Protein AF-A0A317U4S5-F1 (afdb_monomer)

Mean predicted aligned error: 4.08 Å

pLDDT: mean 91.39, std 8.04, range [50.09, 97.69]

InterPro domains:
  IPR006330 Adenosine/adenine deaminase [PTHR11409] (24-115)
  IPR032466 Metal-dependent hydrolase [SSF51556] (25-117)

Radius of gyration: 14.94 Å; Cα contacts (8 Å, |Δi|>4): 147; chains: 1; bounding box: 38×33×41 Å

Nearest PDB structures (foldseek):
  3feq-assembly2_N  TM=5.638E-01  e=1.193E+00  unidentified
  3feq-assembly2_L  TM=5.645E-01  e=1.628E+00  unidentified
  3feq-assembly2_M  TM=5.007E-01  e=2.089E+00  unidentified
  3feq-assembly2_O  TM=5.651E-01  e=2.223E+00  unidentified
  6iaq-assembly1_A  TM=3.542E-01  e=8.743E+00  Mycolicibacterium smegmatis

Secondary structure (DSSP, 8-state):
-HHHHHHHHHTS---SS-TTTTT--EE---S--HHHHHHHHHHT--EEE-HHHHHHHTGGGTTSPPGGGGT--BTTSSEEE--S-HHHHT--HHHHHHHHHHHSB-TT---HHHHHHHGGGGS----

Foldseek 3Di:
DLVVLVVVQVPDDDDPDLPQFQPDEAEAQQPDDLVVLQSCLVSLHAYEHQQLVQCVVVVVCVVPQRRNCSNPAELLGRYAYDNVDCVVSVDDSVVSVVSVPVRHHHPVVDDPVNSVVSRCRRHRDPD

Organism: NCBI:txid2184757

Structure (mmCIF, N/CA/C/O backbone):
data_AF-A0A317U4S5-F1
#
_entry.id   AF-A0A317U4S5-F1
#
loop_
_atom_site.group_PDB
_atom_site.id
_atom_site.type_symbol
_atom_site.label_atom_id
_atom_site.label_alt_id
_atom_site.label_comp_id
_atom_site.label_asym_id
_atom_site.label_entity_id
_atom_site.label_seq_id
_atom_site.pdbx_PDB_ins_code
_atom_site.Cartn_x
_atom_site.Cartn_y
_atom_site.Cartn_z
_atom_site.occupancy
_atom_site.B_iso_or_equiv
_atom_site.auth_seq_id
_atom_site.auth_comp_id
_atom_site.auth_asym_id
_atom_site.auth_atom_id
_atom_site.pdbx_PDB_model_num
ATOM 1 N N . MET A 1 1 ? -9.925 15.762 1.895 1.00 83.38 1 MET A N 1
ATOM 2 C CA . MET A 1 1 ? -10.163 14.304 1.982 1.00 83.38 1 MET A CA 1
ATOM 3 C C . MET A 1 1 ? -9.718 13.728 3.325 1.00 83.38 1 MET A C 1
ATOM 5 O O . MET A 1 1 ? -10.601 13.366 4.084 1.00 83.38 1 MET A O 1
ATOM 9 N N . LEU A 1 2 ? -8.417 13.696 3.666 1.00 93.56 2 LEU A N 1
ATOM 10 C CA . LEU A 1 2 ? -7.934 13.103 4.935 1.00 93.56 2 LEU A CA 1
ATOM 11 C C . LEU A 1 2 ? -8.624 13.678 6.181 1.00 93.56 2 LEU A C 1
ATOM 13 O O . LEU A 1 2 ? -9.088 12.915 7.015 1.00 93.56 2 LEU A O 1
ATOM 17 N N . THR A 1 3 ? -8.817 14.999 6.240 1.00 95.75 3 THR A N 1
ATOM 18 C CA . THR A 1 3 ? -9.554 15.656 7.335 1.00 95.75 3 THR A CA 1
ATOM 19 C C . THR A 1 3 ? -10.971 15.109 7.516 1.00 95.75 3 THR A C 1
ATOM 21 O O . THR A 1 3 ? -11.415 14.923 8.640 1.00 95.75 3 THR A O 1
ATOM 24 N N . ALA A 1 4 ? -11.677 14.810 6.421 1.00 94.50 4 ALA A N 1
ATOM 25 C CA . ALA A 1 4 ? -13.024 14.253 6.499 1.00 94.50 4 ALA A CA 1
ATOM 26 C C . ALA A 1 4 ? -13.008 12.808 7.025 1.00 94.50 4 ALA A C 1
ATOM 28 O O . ALA A 1 4 ? -13.872 12.443 7.814 1.00 94.50 4 ALA A O 1
ATOM 29 N N . LEU A 1 5 ? -12.008 12.005 6.636 1.00 93.69 5 LEU A N 1
ATOM 30 C CA . LEU A 1 5 ? -11.827 10.644 7.154 1.00 93.69 5 LEU A CA 1
ATOM 31 C C . LEU A 1 5 ? -11.478 10.650 8.647 1.00 93.69 5 LEU A C 1
ATOM 33 O O . LEU A 1 5 ? -12.049 9.879 9.409 1.00 93.69 5 LEU A O 1
ATOM 37 N N . GLU A 1 6 ? -10.586 11.547 9.071 1.00 94.25 6 GLU A N 1
ATOM 38 C CA . GLU A 1 6 ? -10.207 11.739 10.477 1.00 94.25 6 GLU A CA 1
ATOM 39 C C . GLU A 1 6 ? -11.411 12.139 11.330 1.00 94.25 6 GLU A C 1
ATOM 41 O O . GLU A 1 6 ? -11.663 11.528 12.369 1.00 94.25 6 GLU A O 1
ATOM 46 N N . GLN A 1 7 ? -12.184 13.126 10.867 1.00 93.56 7 GLN A N 1
ATOM 47 C CA . GLN A 1 7 ? -13.405 13.567 11.537 1.00 93.56 7 GLN A CA 1
ATOM 48 C C . GLN A 1 7 ? -14.427 12.438 11.618 1.00 93.56 7 GLN A C 1
ATOM 50 O O . GLN A 1 7 ? -14.919 12.144 12.705 1.00 93.56 7 GLN A O 1
ATOM 55 N N . TRP A 1 8 ? -14.705 11.765 10.499 1.00 92.00 8 TRP A N 1
ATOM 56 C CA . TRP A 1 8 ? -15.642 10.648 10.479 1.00 92.00 8 TRP A CA 1
ATOM 57 C C . TRP A 1 8 ? -15.227 9.547 11.459 1.00 92.00 8 TRP A C 1
ATOM 59 O O . TRP A 1 8 ? -16.065 9.111 12.244 1.00 92.00 8 TRP A O 1
ATOM 69 N N . ASN A 1 9 ? -13.944 9.164 11.470 1.00 89.81 9 ASN A N 1
ATOM 70 C CA . ASN A 1 9 ? -13.406 8.138 12.364 1.00 89.81 9 ASN A CA 1
ATOM 71 C C . ASN A 1 9 ? -13.512 8.548 13.843 1.00 89.81 9 ASN A C 1
ATOM 73 O O . ASN A 1 9 ? -13.860 7.722 14.676 1.00 89.81 9 ASN A O 1
ATOM 77 N N . SER A 1 10 ? -13.279 9.826 14.170 1.00 90.00 10 SER A N 1
ATOM 78 C CA . SER A 1 10 ? -13.405 10.348 15.545 1.00 90.00 10 SER A CA 1
ATOM 79 C C . SER A 1 10 ? -14.841 10.392 16.082 1.00 90.00 10 SER A C 1
ATOM 81 O O . SER A 1 10 ? -15.036 10.434 17.293 1.00 90.00 10 SER A O 1
ATOM 83 N N . LEU A 1 11 ? -15.838 10.398 15.193 1.00 90.94 11 LEU A N 1
ATOM 84 C CA . LEU A 1 11 ? -17.258 10.442 15.550 1.00 90.94 11 LEU A CA 1
ATOM 85 C C . LEU A 1 11 ? -17.876 9.052 15.735 1.00 90.94 11 LEU A C 1
ATOM 87 O O . LEU A 1 11 ? -19.014 8.956 16.190 1.00 90.94 11 LEU A O 1
ATOM 91 N N . GLN A 1 12 ? -17.168 7.986 15.359 1.00 87.19 12 GLN A N 1
ATOM 92 C CA . GLN A 1 12 ? -17.681 6.634 15.523 1.00 87.19 12 GLN A CA 1
ATOM 93 C C . GLN A 1 12 ? -17.484 6.146 16.966 1.00 87.19 12 GLN A C 1
ATOM 95 O O . GLN A 1 12 ? -16.468 6.464 17.591 1.00 87.19 12 GLN A O 1
ATOM 100 N N . PRO A 1 13 ? -18.428 5.359 17.511 1.00 82.44 13 PRO A N 1
ATOM 101 C CA . PRO A 1 13 ? -18.245 4.716 18.805 1.00 82.44 13 PRO A CA 1
ATOM 102 C C . PRO A 1 13 ? -17.009 3.806 18.775 1.00 82.44 13 PRO A C 1
ATOM 104 O O . PRO A 1 13 ? -16.717 3.166 17.767 1.00 82.44 13 PRO A O 1
ATOM 107 N N . CYS A 1 14 ? -16.263 3.792 19.880 1.00 64.38 14 CYS A N 1
ATOM 108 C CA . CYS A 1 14 ? -14.988 3.091 19.986 1.00 64.38 14 CYS A CA 1
ATOM 109 C C . CYS A 1 14 ? -15.200 1.571 19.865 1.00 64.38 14 CYS A C 1
ATOM 111 O O .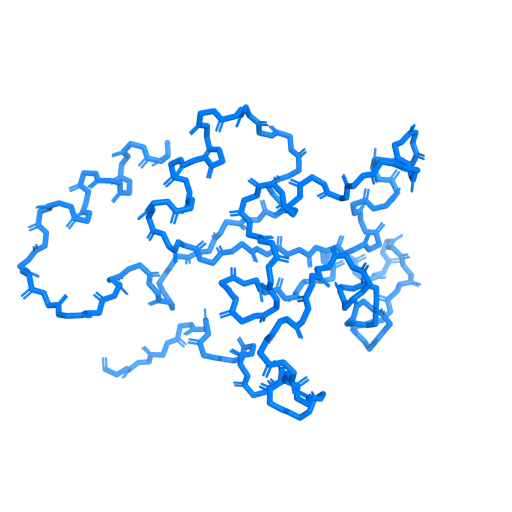 CYS A 1 14 ? -15.688 0.938 20.800 1.00 64.38 14 CYS A O 1
ATOM 113 N N . GLU A 1 15 ? -14.827 0.996 18.724 1.00 64.19 15 GLU A N 1
ATOM 114 C CA . GLU A 1 15 ? -14.632 -0.442 18.552 1.00 64.19 15 GLU A CA 1
ATOM 115 C C . GLU A 1 15 ? -13.142 -0.708 18.309 1.00 64.19 15 GLU A C 1
ATOM 117 O O . GLU A 1 15 ? -12.474 0.054 17.613 1.00 64.19 15 GLU A O 1
ATOM 122 N N . ASP A 1 16 ? -12.623 -1.812 18.853 1.00 62.50 16 ASP A N 1
ATOM 123 C CA . ASP A 1 16 ? -11.209 -2.245 18.811 1.00 62.50 16 ASP A CA 1
ATOM 124 C C . ASP A 1 16 ? -10.621 -2.451 17.392 1.00 62.50 16 ASP A C 1
ATOM 126 O O . ASP A 1 16 ? -9.476 -2.877 17.232 1.00 62.50 16 ASP A O 1
ATOM 130 N N . LYS A 1 17 ? -11.384 -2.179 16.327 1.00 72.31 17 LYS A N 1
ATOM 131 C CA . LYS A 1 17 ? -10.978 -2.372 14.931 1.00 72.31 17 LYS A CA 1
ATOM 132 C C . LYS A 1 17 ? -10.915 -1.044 14.190 1.00 72.31 17 LYS A C 1
ATOM 134 O O . LYS A 1 17 ? -11.776 -0.187 14.343 1.00 72.31 17 LYS A O 1
ATOM 139 N N . ASN A 1 18 ? -9.922 -0.908 13.309 1.00 80.25 18 ASN A N 1
ATOM 140 C CA . ASN A 1 18 ? -9.854 0.219 12.383 1.00 80.25 18 ASN A CA 1
ATOM 141 C C . ASN A 1 18 ? -11.120 0.256 11.509 1.00 80.25 18 ASN A C 1
ATOM 143 O O . ASN A 1 18 ? -11.310 -0.595 10.642 1.00 80.25 18 ASN A O 1
ATOM 147 N N . LEU A 1 19 ? -11.967 1.262 11.721 1.00 86.50 19 LEU A N 1
ATOM 148 C CA . LEU A 1 19 ? -13.284 1.379 11.092 1.00 86.50 19 LEU A CA 1
ATOM 149 C C . LEU A 1 19 ? -13.229 1.697 9.598 1.00 86.50 19 LEU A C 1
ATOM 151 O O . LEU A 1 19 ? -14.227 1.518 8.897 1.00 86.50 19 LEU A O 1
ATOM 155 N N . LEU A 1 20 ? -12.080 2.169 9.117 1.00 88.25 20 LEU A N 1
ATOM 156 C CA . LEU A 1 20 ? -11.828 2.449 7.707 1.00 88.25 20 LEU A CA 1
ATOM 157 C C . LEU A 1 20 ? -11.366 1.197 6.951 1.00 88.25 20 LEU A C 1
ATOM 159 O O . LEU A 1 20 ? -11.440 1.161 5.721 1.00 88.25 20 LEU A O 1
ATOM 163 N N . HIS A 1 21 ? -10.930 0.158 7.669 1.00 86.38 21 HIS A N 1
ATOM 164 C CA . HIS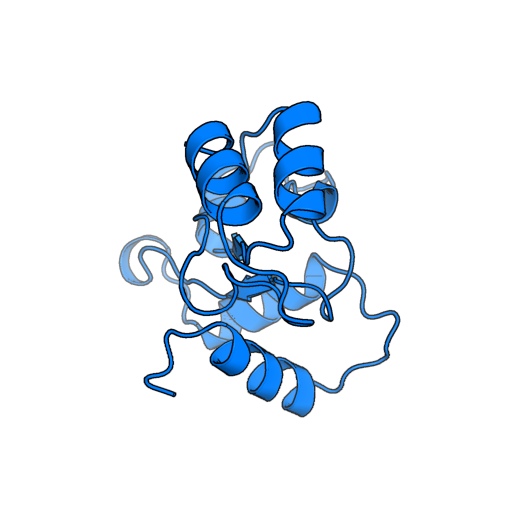 A 1 21 ? -10.500 -1.104 7.082 1.00 86.38 21 HIS A CA 1
ATOM 165 C C . HIS A 1 21 ? -11.635 -1.747 6.274 1.00 86.38 21 HIS A C 1
ATOM 167 O O . HIS A 1 21 ? -12.767 -1.863 6.742 1.00 86.38 21 HIS A O 1
ATOM 173 N N . GLY A 1 22 ? -11.345 -2.126 5.027 1.00 84.12 22 GLY A N 1
ATOM 174 C CA . GLY A 1 22 ? -12.330 -2.677 4.092 1.00 84.12 22 GLY A CA 1
ATOM 175 C C . GLY A 1 22 ? -13.332 -1.659 3.530 1.00 84.12 22 GLY A C 1
ATOM 176 O O . GLY A 1 22 ? -13.981 -1.959 2.537 1.00 84.12 22 GLY A O 1
ATOM 177 N N . LYS A 1 23 ? -13.450 -0.448 4.091 1.00 88.44 23 LYS A N 1
ATOM 178 C CA . LYS A 1 23 ? -14.399 0.587 3.627 1.00 88.44 23 LYS A CA 1
ATOM 179 C C . LYS A 1 23 ? -13.745 1.660 2.769 1.00 88.44 23 LYS A C 1
ATOM 181 O O . LYS A 1 23 ? -14.379 2.193 1.863 1.00 88.44 23 LYS A O 1
ATOM 186 N N . VAL A 1 24 ? -12.491 1.988 3.066 1.00 92.06 24 VAL A N 1
ATOM 187 C CA . VAL A 1 24 ? -11.739 3.049 2.395 1.00 92.06 24 VAL A CA 1
ATOM 188 C C . VAL A 1 24 ? -10.381 2.513 1.969 1.00 92.06 24 VAL A C 1
ATOM 190 O O . VAL A 1 24 ? -9.730 1.777 2.707 1.00 92.06 24 VAL A O 1
ATOM 193 N N . ARG A 1 25 ? -9.945 2.915 0.777 1.00 93.25 25 ARG A N 1
ATOM 194 C CA . ARG A 1 25 ? -8.597 2.688 0.260 1.00 93.25 25 ARG A CA 1
ATOM 195 C C . ARG A 1 25 ? -8.132 3.938 -0.472 1.00 93.25 25 ARG A C 1
ATOM 197 O O . ARG A 1 25 ? -8.938 4.603 -1.120 1.00 93.25 25 ARG A O 1
ATOM 204 N N . LEU A 1 26 ? -6.851 4.263 -0.353 1.00 95.31 26 LEU A N 1
ATOM 205 C CA . LEU A 1 26 ? -6.246 5.394 -1.050 1.00 95.31 26 LEU A CA 1
ATOM 206 C C . LEU A 1 26 ? -5.416 4.893 -2.230 1.00 95.31 26 LEU A C 1
ATOM 208 O O . LEU A 1 26 ? -4.535 4.059 -2.053 1.00 95.31 26 LEU A O 1
ATOM 212 N N . GLY A 1 27 ? -5.705 5.394 -3.429 1.00 95.31 27 GLY A N 1
ATOM 213 C CA . GLY A 1 27 ? -4.977 5.030 -4.644 1.00 95.31 27 GLY A CA 1
ATOM 214 C C . GLY A 1 27 ? -3.597 5.683 -4.726 1.00 95.31 27 GLY A C 1
ATOM 215 O O . GLY A 1 27 ? -3.467 6.887 -4.489 1.00 95.31 27 GLY A O 1
ATOM 216 N N . HIS A 1 28 ? -2.592 4.899 -5.120 1.00 95.56 28 HIS A N 1
ATOM 217 C CA . HIS A 1 28 ? -1.213 5.270 -5.464 1.00 95.56 28 HIS A CA 1
ATOM 218 C C . HIS A 1 28 ? -0.356 5.857 -4.338 1.00 95.56 28 HIS A C 1
ATOM 220 O O . HIS A 1 28 ? 0.693 5.314 -3.991 1.00 95.56 28 HIS A O 1
ATOM 226 N N . CYS A 1 29 ? -0.772 7.002 -3.794 1.00 94.81 29 CYS A N 1
ATOM 227 C CA . CYS A 1 29 ? -0.100 7.723 -2.713 1.00 94.81 29 CYS A CA 1
ATOM 228 C C . CYS A 1 29 ? 1.386 8.072 -2.970 1.00 94.81 29 CYS A C 1
ATOM 230 O O . CYS A 1 29 ? 2.168 8.184 -2.026 1.00 94.81 29 CYS A O 1
ATOM 232 N N . ILE A 1 30 ? 1.784 8.288 -4.232 1.00 94.44 30 ILE A N 1
ATOM 233 C CA . ILE A 1 30 ? 3.190 8.537 -4.617 1.00 94.44 30 ILE A CA 1
ATOM 234 C C . ILE A 1 30 ? 3.628 10.013 -4.620 1.00 94.44 30 ILE A C 1
ATOM 236 O O . ILE A 1 30 ? 4.825 10.277 -4.563 1.00 94.44 30 ILE A O 1
ATOM 240 N N . PHE A 1 31 ? 2.695 10.971 -4.612 1.00 93.75 31 PHE A N 1
ATOM 241 C CA . PHE A 1 31 ? 2.980 12.418 -4.601 1.00 93.75 31 PHE A CA 1
ATOM 242 C C . PHE A 1 31 ? 2.389 13.101 -3.363 1.00 93.75 31 PHE A C 1
ATOM 244 O O . PHE A 1 31 ? 1.562 14.005 -3.460 1.00 93.75 31 PHE A O 1
ATOM 251 N N . LEU A 1 32 ? 2.778 12.620 -2.181 1.00 94.88 32 LEU A N 1
ATOM 252 C CA . LEU A 1 32 ? 2.284 13.121 -0.897 1.00 94.88 32 LEU A CA 1
ATOM 253 C C . LEU A 1 32 ? 3.366 13.863 -0.112 1.00 94.88 32 LEU A C 1
ATOM 255 O O . LEU A 1 32 ? 4.537 13.467 -0.119 1.00 94.88 32 LEU A O 1
ATOM 259 N N . THR A 1 33 ? 2.954 14.892 0.631 1.00 96.81 33 THR A N 1
ATOM 260 C CA . THR A 1 33 ? 3.806 15.539 1.637 1.00 96.81 33 THR A CA 1
ATOM 261 C C . THR A 1 33 ? 4.077 14.589 2.804 1.00 96.81 33 THR A C 1
ATOM 263 O O . THR A 1 33 ? 3.343 13.624 3.027 1.00 96.81 33 THR A O 1
ATOM 266 N N . GLN A 1 34 ? 5.126 14.866 3.580 1.00 96.56 34 GLN A N 1
ATOM 267 C CA . GLN A 1 34 ? 5.445 14.069 4.765 1.00 96.56 34 GLN A CA 1
ATOM 268 C C . GLN A 1 34 ? 4.289 14.057 5.782 1.00 96.56 34 GLN A C 1
ATOM 270 O O . GLN A 1 34 ? 3.901 12.994 6.257 1.00 96.56 34 GLN A O 1
ATOM 275 N N . GLU A 1 35 ? 3.652 15.210 6.005 1.00 97.69 35 GLU A N 1
ATOM 276 C CA . GLU A 1 35 ? 2.469 15.330 6.867 1.00 97.69 35 GLU A CA 1
ATOM 277 C C . GLU A 1 35 ? 1.316 14.424 6.397 1.00 97.69 35 GLU A C 1
ATOM 279 O O . GLU A 1 35 ? 0.684 13.734 7.195 1.00 97.69 35 GLU A O 1
ATOM 284 N N . GLN A 1 36 ? 1.042 14.374 5.089 1.00 97.44 36 GLN A N 1
ATOM 285 C CA . GLN A 1 36 ? -0.015 13.514 4.547 1.00 97.44 36 GLN A CA 1
ATOM 286 C C . GLN A 1 36 ? 0.290 12.029 4.766 1.00 97.44 36 GLN A C 1
ATOM 288 O O . GLN A 1 36 ? -0.617 11.268 5.099 1.00 97.44 36 GLN A O 1
ATOM 293 N N . LYS A 1 37 ? 1.553 11.616 4.610 1.00 97.56 37 LYS A N 1
ATOM 294 C CA . LYS A 1 37 ? 1.985 10.227 4.828 1.00 97.56 37 LYS A CA 1
ATOM 295 C C . LYS A 1 37 ? 1.795 9.804 6.283 1.00 97.56 37 LYS A C 1
ATOM 297 O O . LYS A 1 37 ? 1.227 8.746 6.539 1.00 97.56 37 LYS A O 1
ATOM 302 N N . GLU A 1 38 ? 2.192 10.657 7.223 1.00 97.44 38 GLU A N 1
ATOM 303 C CA . GLU A 1 38 ? 2.021 10.425 8.663 1.00 97.44 38 GLU A CA 1
ATOM 304 C C . GLU A 1 38 ? 0.545 10.317 9.052 1.00 97.44 38 GLU A C 1
ATOM 306 O O . GLU A 1 38 ? 0.158 9.435 9.819 1.00 97.44 38 GLU A O 1
ATOM 311 N N . ARG A 1 39 ? -0.305 11.169 8.471 1.00 96.94 39 ARG A N 1
ATOM 312 C CA . ARG A 1 39 ? -1.756 11.123 8.687 1.00 96.94 39 ARG A CA 1
ATOM 313 C C . ARG A 1 39 ? -2.379 9.831 8.162 1.00 96.94 39 ARG A C 1
ATOM 315 O O . ARG A 1 39 ? -3.189 9.228 8.861 1.00 96.94 39 ARG A O 1
ATOM 322 N N . ILE A 1 40 ? -1.980 9.369 6.976 1.00 96.62 40 ILE A N 1
ATOM 323 C CA . ILE A 1 40 ? -2.437 8.081 6.424 1.00 96.62 40 ILE A CA 1
ATOM 324 C C . ILE A 1 40 ? -1.989 6.923 7.315 1.00 96.62 40 ILE A C 1
ATOM 326 O O . ILE A 1 40 ? -2.812 6.076 7.664 1.00 96.62 40 ILE A O 1
ATOM 330 N N . ASN A 1 41 ? -0.718 6.917 7.730 1.00 96.06 41 ASN A N 1
ATOM 331 C CA . ASN A 1 41 ? -0.183 5.898 8.626 1.00 96.06 41 ASN A CA 1
ATOM 332 C C . ASN A 1 41 ? -0.984 5.839 9.938 1.00 96.06 41 ASN A C 1
ATOM 334 O O . ASN A 1 41 ? -1.465 4.769 10.306 1.00 96.06 41 ASN A O 1
ATOM 338 N N . LYS A 1 42 ? -1.235 6.994 10.570 1.00 94.38 42 LYS A N 1
ATOM 339 C CA . LYS A 1 42 ? -2.026 7.107 11.805 1.00 94.38 42 LYS A CA 1
ATOM 340 C C . LYS A 1 42 ? -3.468 6.622 11.646 1.00 94.38 42 LYS A C 1
ATOM 342 O O . LYS A 1 42 ? -4.018 6.036 12.573 1.00 94.38 42 LYS A O 1
ATOM 347 N N . LEU A 1 43 ? -4.089 6.873 10.493 1.00 92.94 43 LEU A N 1
ATOM 348 C CA . LEU A 1 43 ? -5.430 6.371 10.185 1.00 92.94 43 LEU A CA 1
ATOM 349 C C . LEU A 1 43 ? -5.449 4.863 9.892 1.00 92.94 43 LEU A C 1
ATOM 351 O O . LEU A 1 43 ? -6.524 4.268 9.885 1.00 92.94 43 LEU A O 1
ATOM 355 N N . GLY A 1 44 ? -4.299 4.245 9.607 1.00 92.75 44 GLY A N 1
ATOM 356 C CA . GLY A 1 44 ? -4.194 2.826 9.264 1.00 92.75 44 GLY A CA 1
ATOM 357 C C . GLY A 1 44 ? -4.955 2.438 7.988 1.00 92.75 44 GLY A C 1
ATOM 358 O O . GLY A 1 44 ? -5.385 1.292 7.859 1.00 92.75 44 GLY A O 1
ATOM 359 N N . VAL A 1 45 ? -5.202 3.394 7.086 1.00 93.12 45 VAL A N 1
ATOM 360 C CA . VAL A 1 45 ? -6.011 3.173 5.879 1.00 93.12 45 VAL A CA 1
ATOM 361 C C . VAL A 1 45 ? -5.184 2.440 4.826 1.00 93.12 45 VAL A C 1
ATOM 363 O O . VAL A 1 45 ? -4.068 2.869 4.537 1.00 93.12 45 VAL A O 1
ATOM 366 N N . PRO A 1 46 ? -5.736 1.395 4.185 1.00 94.44 46 PRO A N 1
ATOM 367 C CA . PRO A 1 46 ? -5.063 0.718 3.090 1.00 94.44 46 PRO A CA 1
ATOM 368 C C . PRO A 1 46 ? -4.655 1.662 1.955 1.00 94.44 46 PRO A C 1
ATOM 370 O O . PRO A 1 46 ? -5.462 2.476 1.495 1.00 94.44 46 PRO A O 1
ATOM 373 N N . ILE A 1 47 ? -3.428 1.505 1.459 1.00 96.19 47 ILE A N 1
ATOM 374 C CA . ILE A 1 47 ? -2.956 2.155 0.231 1.00 96.19 47 ILE A CA 1
ATOM 375 C C . ILE A 1 47 ? -2.887 1.136 -0.903 1.00 96.19 47 ILE A C 1
ATOM 377 O O . ILE A 1 47 ? -2.426 0.012 -0.717 1.00 96.19 47 ILE A O 1
ATOM 381 N N . GLU A 1 48 ? -3.359 1.522 -2.081 1.00 96.62 48 GLU A N 1
ATOM 382 C CA . GLU A 1 48 ? -3.227 0.739 -3.303 1.00 96.62 48 GLU A CA 1
ATOM 383 C C . GLU A 1 48 ? -1.941 1.138 -4.025 1.00 96.62 48 GLU A C 1
ATOM 385 O O . GLU A 1 48 ? -1.721 2.310 -4.326 1.00 96.62 48 GLU A O 1
ATOM 390 N N . VAL A 1 49 ? -1.080 0.163 -4.288 1.00 97.12 49 VAL A N 1
ATOM 391 C CA . VAL A 1 49 ? 0.188 0.348 -4.984 1.00 97.12 49 VAL A CA 1
ATOM 392 C C . VAL A 1 49 ? 0.101 -0.368 -6.320 1.00 97.12 49 VAL A C 1
ATOM 394 O O . VAL A 1 49 ? -0.140 -1.575 -6.346 1.00 97.12 49 VAL A O 1
ATOM 397 N N . CYS A 1 50 ? 0.345 0.374 -7.402 1.00 96.81 50 CYS A N 1
ATOM 398 C CA . CYS A 1 50 ? 0.359 -0.119 -8.779 1.00 96.81 50 CYS A CA 1
ATOM 399 C C . CYS A 1 50 ? 1.794 -0.028 -9.325 1.00 96.81 50 CYS A C 1
ATOM 401 O O . CYS A 1 50 ? 2.167 1.011 -9.879 1.00 96.81 50 CYS A O 1
ATOM 403 N N . PRO A 1 51 ? 2.649 -1.044 -9.092 1.00 95.56 51 PRO A N 1
ATOM 404 C CA . PRO A 1 51 ? 4.088 -0.919 -9.291 1.00 95.56 51 PRO A CA 1
ATOM 405 C C . PRO A 1 51 ? 4.515 -0.490 -10.692 1.00 95.56 51 PRO A C 1
ATOM 407 O O . PRO A 1 51 ? 5.350 0.405 -10.797 1.00 95.56 51 PRO A O 1
ATOM 410 N N . SER A 1 52 ? 3.972 -1.076 -11.762 1.00 94.44 52 SER A N 1
ATOM 411 C CA . SER A 1 52 ? 4.367 -0.695 -13.125 1.00 94.44 52 SER A CA 1
ATOM 412 C C . SER A 1 52 ? 3.993 0.754 -13.450 1.00 94.44 52 SER A C 1
ATOM 414 O O . SER A 1 52 ? 4.844 1.500 -13.942 1.00 94.44 52 SER A O 1
ATOM 416 N N . CYS A 1 53 ? 2.777 1.182 -13.096 1.00 94.62 53 CYS A N 1
ATOM 417 C CA . CYS A 1 53 ? 2.329 2.568 -13.206 1.00 94.62 53 CYS A CA 1
ATOM 418 C C . CYS A 1 53 ? 3.281 3.506 -12.453 1.00 94.62 53 CYS A C 1
ATOM 420 O O . CYS A 1 53 ? 3.834 4.440 -13.035 1.00 94.62 53 CYS A O 1
ATOM 422 N N . HIS A 1 54 ? 3.564 3.211 -11.184 1.00 94.75 54 HIS A N 1
ATOM 423 C CA . HIS A 1 54 ? 4.441 4.036 -10.358 1.00 94.75 54 HIS A CA 1
ATOM 424 C C . HIS A 1 54 ? 5.858 4.112 -10.923 1.00 94.75 54 HIS A C 1
ATOM 426 O O . HIS A 1 54 ? 6.426 5.199 -10.979 1.00 94.75 54 HIS A O 1
ATOM 432 N N . SER A 1 55 ? 6.422 2.987 -11.372 1.00 91.50 55 SER A N 1
ATOM 433 C CA . SER A 1 55 ? 7.745 2.952 -11.995 1.00 91.50 55 SER A CA 1
ATOM 434 C C . SER A 1 55 ? 7.795 3.783 -13.276 1.00 91.50 55 SER A C 1
ATOM 436 O O . SER A 1 55 ? 8.779 4.482 -13.489 1.00 91.50 55 SER A O 1
ATOM 438 N N . LYS A 1 56 ? 6.756 3.751 -14.123 1.00 91.06 56 LYS A N 1
ATOM 439 C CA . LYS A 1 56 ? 6.730 4.563 -15.352 1.00 91.06 56 LYS A CA 1
ATOM 440 C C . LYS A 1 56 ? 6.530 6.052 -15.053 1.00 91.06 56 LYS A C 1
ATOM 442 O O . LYS A 1 56 ? 7.194 6.878 -15.671 1.00 91.06 56 LYS A O 1
ATOM 447 N N . LEU A 1 57 ? 5.677 6.407 -14.090 1.00 88.75 57 LEU A N 1
ATOM 448 C CA . LEU A 1 57 ? 5.450 7.804 -13.693 1.00 88.75 57 LEU A CA 1
ATOM 449 C C . LEU A 1 57 ? 6.649 8.413 -12.943 1.00 88.75 57 LEU A C 1
ATOM 451 O O . LEU A 1 57 ? 6.968 9.583 -13.140 1.00 88.75 57 LEU A O 1
ATOM 455 N N . ASN A 1 58 ? 7.349 7.614 -12.135 1.00 91.12 58 ASN A N 1
ATOM 456 C CA . ASN A 1 58 ? 8.521 8.017 -11.351 1.00 91.12 58 ASN A CA 1
ATOM 457 C C . ASN A 1 58 ? 9.828 7.417 -11.884 1.00 91.12 58 ASN A C 1
ATOM 459 O O . ASN A 1 58 ? 10.744 7.157 -11.108 1.00 91.12 58 ASN A O 1
ATOM 463 N N . TRP A 1 59 ? 9.951 7.215 -13.199 1.00 89.19 59 TRP A N 1
ATOM 464 C CA . TRP A 1 59 ? 11.148 6.605 -13.802 1.00 89.19 59 TRP A CA 1
ATOM 465 C C . TRP A 1 59 ? 12.447 7.331 -13.411 1.00 89.19 59 TRP A C 1
ATOM 467 O O . TRP A 1 59 ? 13.484 6.713 -13.197 1.00 89.19 59 TRP A O 1
ATOM 477 N N . HIS A 1 60 ? 12.375 8.653 -13.240 1.00 90.06 60 HIS A N 1
ATOM 478 C CA . HIS A 1 60 ? 13.492 9.504 -12.834 1.00 90.06 60 HIS A CA 1
ATOM 479 C C . HIS A 1 60 ? 13.938 9.296 -11.372 1.00 90.06 60 HIS A C 1
ATOM 481 O O . HIS A 1 60 ? 14.983 9.809 -10.981 1.00 90.06 60 HIS A O 1
ATOM 487 N N . LEU A 1 61 ? 13.169 8.547 -10.574 1.00 91.62 61 LEU A N 1
ATOM 488 C CA . LEU A 1 61 ? 13.433 8.213 -9.171 1.00 91.62 61 LEU A CA 1
ATOM 489 C C . LEU A 1 61 ? 13.647 6.705 -8.966 1.00 91.62 61 LEU A C 1
ATOM 491 O O . LEU A 1 61 ? 13.528 6.222 -7.847 1.00 91.62 61 LEU A O 1
ATOM 495 N N . GLU A 1 62 ? 13.960 5.937 -10.015 1.00 88.69 62 GLU A N 1
ATOM 496 C CA . GLU A 1 62 ? 14.079 4.468 -9.940 1.00 88.69 62 GLU A CA 1
ATOM 497 C C . GLU A 1 62 ? 15.100 3.957 -8.903 1.00 88.69 62 GLU A C 1
ATOM 499 O O . GLU A 1 62 ? 15.004 2.819 -8.446 1.00 88.69 62 GLU A O 1
ATOM 504 N N . LYS A 1 63 ? 16.087 4.789 -8.545 1.00 90.56 63 LYS A N 1
ATOM 505 C CA . LYS A 1 63 ? 17.138 4.467 -7.566 1.00 90.56 63 LYS A CA 1
ATOM 506 C C . LYS A 1 63 ? 16.761 4.840 -6.135 1.00 90.56 63 LYS A C 1
ATOM 508 O O . LYS A 1 63 ? 17.460 4.443 -5.207 1.00 90.56 63 LYS A O 1
ATOM 513 N N . GLU A 1 64 ? 15.691 5.606 -5.965 1.00 92.69 64 GLU A N 1
ATOM 514 C CA . GLU A 1 64 ? 15.210 6.042 -4.663 1.00 92.69 64 GLU A CA 1
ATOM 515 C C . GLU A 1 64 ? 14.250 5.002 -4.068 1.00 92.69 64 GLU A C 1
ATOM 517 O O . GLU A 1 64 ? 13.587 4.263 -4.804 1.00 92.69 64 GLU A O 1
ATOM 522 N N . PRO A 1 65 ? 14.118 4.939 -2.730 1.00 92.62 65 PRO A N 1
ATOM 523 C CA . PRO A 1 65 ? 13.081 4.136 -2.102 1.00 92.62 65 PRO A CA 1
ATOM 524 C C . PRO A 1 65 ? 11.699 4.495 -2.654 1.00 92.62 65 PRO A C 1
ATOM 526 O O . PRO A 1 65 ? 11.337 5.670 -2.758 1.00 92.62 65 PRO A O 1
ATOM 529 N N . HIS A 1 66 ? 10.896 3.478 -2.974 1.00 94.81 66 HIS A N 1
ATOM 530 C CA . HIS A 1 66 ? 9.569 3.700 -3.538 1.00 94.81 66 HIS A CA 1
ATOM 531 C C . HIS A 1 66 ? 8.722 4.584 -2.588 1.00 94.81 66 HIS A C 1
ATOM 533 O O . HIS A 1 66 ? 8.601 4.241 -1.409 1.00 94.81 66 HIS A O 1
ATOM 539 N N . PRO A 1 67 ? 8.073 5.676 -3.048 1.00 94.75 67 PRO A N 1
ATOM 540 C CA . PRO A 1 67 ? 7.446 6.670 -2.163 1.00 94.75 67 PRO A CA 1
ATOM 541 C C . PRO A 1 67 ? 6.411 6.121 -1.170 1.00 94.75 67 PRO A C 1
ATOM 543 O O . PRO A 1 67 ? 6.292 6.636 -0.059 1.00 94.75 67 PRO A O 1
ATOM 546 N N . ALA A 1 68 ? 5.690 5.057 -1.540 1.00 95.50 68 ALA A N 1
ATOM 547 C CA . ALA A 1 68 ? 4.728 4.387 -0.658 1.00 95.50 68 ALA A CA 1
ATOM 548 C C . ALA A 1 68 ? 5.374 3.751 0.591 1.00 95.50 68 ALA A C 1
ATOM 550 O O . ALA A 1 68 ? 4.711 3.609 1.618 1.00 95.50 68 ALA A O 1
ATOM 551 N N . THR A 1 69 ? 6.673 3.426 0.540 1.00 96.19 69 THR A N 1
ATOM 552 C CA . THR A 1 69 ? 7.415 2.848 1.678 1.00 96.19 69 THR A CA 1
ATOM 553 C C . THR A 1 69 ? 7.581 3.836 2.835 1.00 96.19 69 THR A C 1
ATOM 555 O O . THR A 1 69 ? 7.795 3.444 3.979 1.00 96.19 69 THR A O 1
ATOM 558 N N . LEU A 1 70 ? 7.420 5.131 2.544 1.00 96.12 70 LEU A N 1
ATOM 559 C CA . LEU A 1 70 ? 7.433 6.212 3.525 1.00 96.12 70 LEU A CA 1
ATOM 560 C C . LEU A 1 70 ? 6.107 6.329 4.300 1.00 96.12 70 LEU A C 1
ATOM 562 O O . LEU A 1 70 ? 6.047 7.073 5.273 1.00 96.12 70 LEU A O 1
ATOM 566 N N . ILE A 1 71 ? 5.053 5.618 3.877 1.00 97.31 71 ILE A N 1
ATOM 567 C CA . ILE A 1 71 ? 3.783 5.487 4.615 1.00 97.31 71 ILE A CA 1
ATOM 568 C C . ILE A 1 71 ? 3.802 4.196 5.432 1.00 97.31 71 ILE A C 1
ATOM 570 O O . ILE A 1 71 ? 3.573 4.212 6.640 1.00 97.31 71 ILE A O 1
ATOM 574 N N . TYR A 1 72 ? 4.102 3.082 4.763 1.00 97.38 72 TYR A N 1
ATOM 575 C CA . TYR A 1 72 ? 4.176 1.750 5.348 1.00 97.38 72 TYR A CA 1
ATOM 576 C C . TYR A 1 72 ? 5.469 1.084 4.915 1.00 97.38 72 TYR A C 1
ATOM 578 O O . TYR A 1 72 ? 5.744 0.990 3.728 1.00 97.38 72 TYR A O 1
ATOM 586 N N . GLN A 1 73 ? 6.267 0.601 5.862 1.00 96.44 73 GLN A N 1
ATOM 587 C CA . GLN A 1 73 ? 7.586 0.049 5.542 1.00 96.44 73 GLN A CA 1
ATOM 588 C C . GLN A 1 73 ? 7.570 -1.464 5.295 1.00 96.44 73 GLN A C 1
ATOM 590 O O . GLN A 1 73 ? 8.544 -2.002 4.770 1.00 96.44 73 GLN A O 1
ATOM 595 N N . ASP A 1 74 ? 6.517 -2.167 5.711 1.00 96.88 74 ASP A N 1
ATOM 596 C CA . ASP A 1 74 ? 6.489 -3.628 5.805 1.00 96.88 74 ASP A CA 1
ATOM 597 C C . ASP A 1 74 ? 5.263 -4.229 5.112 1.00 96.88 74 ASP A C 1
ATOM 599 O O . ASP A 1 74 ? 4.189 -3.638 5.105 1.00 96.88 74 ASP A O 1
ATOM 603 N N . LEU A 1 75 ? 5.408 -5.428 4.556 1.00 95.94 75 LEU A N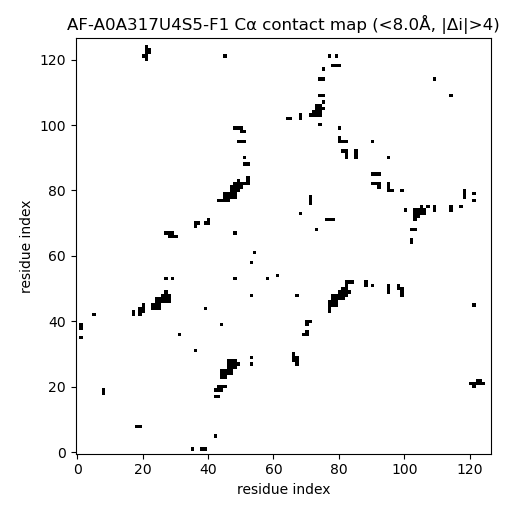 1
ATOM 604 C CA . LEU A 1 75 ? 4.335 -6.136 3.857 1.00 95.94 75 LEU A CA 1
ATOM 605 C C . LEU A 1 75 ? 3.191 -6.622 4.764 1.00 95.94 75 LEU A C 1
ATOM 607 O O . LEU A 1 75 ? 2.168 -7.073 4.252 1.00 95.94 75 LEU A O 1
ATOM 611 N N . SER A 1 76 ? 3.355 -6.570 6.088 1.00 94.75 76 SER A N 1
ATOM 612 C CA . SER A 1 76 ? 2.276 -6.837 7.047 1.00 94.75 76 SER A CA 1
ATOM 613 C C . SER A 1 76 ? 1.407 -5.619 7.371 1.00 94.75 76 SER A C 1
ATOM 615 O O . SER A 1 76 ? 0.474 -5.731 8.169 1.00 94.75 76 SER A O 1
ATOM 617 N N . GLU A 1 77 ? 1.738 -4.466 6.793 1.00 95.31 77 GLU A N 1
ATOM 618 C CA . GLU A 1 77 ? 0.976 -3.227 6.896 1.00 95.31 77 GLU A CA 1
ATOM 619 C C . GLU A 1 77 ? -0.136 -3.160 5.824 1.00 95.31 77 GLU A C 1
ATOM 621 O O . GLU A 1 77 ? -0.174 -3.997 4.919 1.00 95.31 77 GLU A O 1
ATOM 626 N N . PRO A 1 78 ? -1.035 -2.156 5.879 1.00 94.88 78 PRO A N 1
ATOM 627 C CA . PRO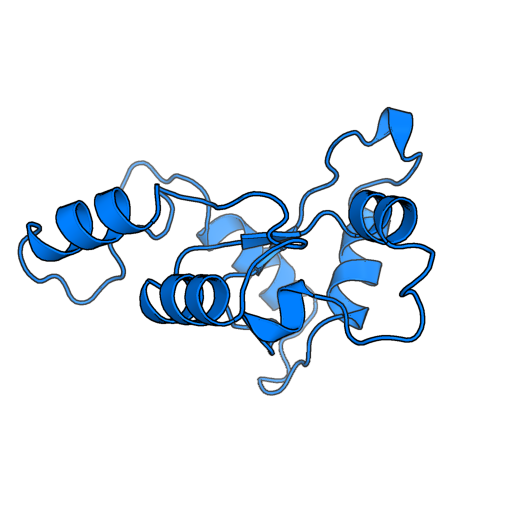 A 1 78 ? -2.150 -1.970 4.944 1.00 94.88 78 PRO A CA 1
ATOM 628 C C . PRO A 1 78 ? -1.746 -1.619 3.496 1.00 94.88 78 PRO A C 1
ATOM 630 O O . PRO A 1 78 ? -2.082 -0.556 2.977 1.00 94.88 78 PRO A O 1
ATOM 633 N N . VAL A 1 79 ? -1.043 -2.516 2.808 1.00 95.44 79 VAL A N 1
ATOM 634 C CA . VAL A 1 79 ? -0.593 -2.345 1.421 1.00 95.44 79 VAL A CA 1
ATOM 635 C C . VAL A 1 79 ? -1.333 -3.317 0.505 1.00 95.44 79 VAL A C 1
ATOM 637 O O . VAL A 1 79 ? -1.256 -4.540 0.652 1.00 95.44 79 VAL A O 1
ATOM 640 N N . VAL A 1 80 ? -2.035 -2.766 -0.481 1.00 94.81 80 VAL A N 1
ATOM 641 C CA . VAL A 1 80 ? -2.848 -3.509 -1.446 1.00 94.81 80 VAL A CA 1
ATOM 642 C C . VAL A 1 80 ? -2.232 -3.401 -2.835 1.00 94.81 80 VAL A C 1
ATOM 644 O O . VAL A 1 80 ? -1.825 -2.324 -3.254 1.00 94.81 80 VAL A O 1
ATOM 647 N N . LEU A 1 81 ? -2.181 -4.512 -3.563 1.00 95.69 81 LEU A N 1
ATOM 648 C CA . LEU A 1 81 ? -1.762 -4.538 -4.959 1.00 95.69 81 LEU A CA 1
ATOM 649 C C . LEU A 1 81 ? -2.867 -4.009 -5.880 1.00 95.69 81 LEU A C 1
ATOM 651 O O . LEU A 1 81 ? -3.997 -4.500 -5.827 1.00 95.69 81 LEU A O 1
ATOM 655 N N . GLY A 1 82 ? -2.505 -3.105 -6.783 1.00 94.69 82 GLY A N 1
ATOM 656 C CA . GLY A 1 82 ? -3.280 -2.748 -7.967 1.00 94.69 82 GLY A CA 1
ATOM 657 C C . GLY A 1 82 ? -2.463 -2.939 -9.247 1.00 94.69 82 GLY A C 1
ATOM 658 O O . GLY A 1 82 ? -1.244 -3.107 -9.207 1.00 94.69 82 GLY A O 1
ATOM 659 N N . THR A 1 83 ? -3.151 -2.941 -10.384 1.00 93.25 83 THR A N 1
ATOM 660 C CA . THR A 1 83 ? -2.545 -2.903 -11.729 1.00 93.25 83 THR A CA 1
ATOM 661 C C . THR A 1 83 ? -2.632 -1.516 -12.354 1.00 93.25 83 THR A C 1
ATOM 663 O O . THR A 1 83 ? -1.944 -1.250 -13.331 1.00 93.25 83 THR A O 1
ATOM 666 N N . ASP A 1 84 ? -3.495 -0.649 -11.812 1.00 92.38 84 ASP A N 1
ATOM 667 C CA . ASP A 1 84 ? -4.013 0.516 -12.530 1.00 92.38 84 ASP A CA 1
ATOM 668 C C . ASP A 1 84 ? -4.599 0.054 -13.880 1.00 92.38 84 ASP A C 1
ATOM 670 O O . ASP A 1 84 ? -5.503 -0.787 -13.893 1.00 92.38 84 ASP A O 1
ATOM 674 N N . ASP A 1 85 ? -4.015 0.465 -15.003 1.00 89.81 85 ASP A N 1
ATOM 675 C CA . ASP A 1 85 ? -4.418 0.069 -16.350 1.00 89.81 85 ASP A CA 1
ATOM 676 C C . ASP A 1 85 ? -3.506 -1.020 -16.953 1.00 89.81 85 ASP A C 1
ATOM 678 O O . ASP A 1 85 ? -2.548 -0.720 -17.670 1.00 89.81 85 ASP A O 1
ATOM 682 N N . GLU A 1 86 ? -3.823 -2.304 -16.734 1.00 88.44 86 GLU A N 1
ATOM 683 C CA . GLU A 1 86 ? -3.011 -3.448 -17.212 1.00 88.44 86 GLU A CA 1
ATOM 684 C C . GLU A 1 86 ? -2.682 -3.372 -18.716 1.00 88.44 86 GLU A C 1
ATOM 686 O O . GLU A 1 86 ? -1.551 -3.639 -19.110 1.00 88.44 86 GLU A O 1
ATOM 691 N N . LEU A 1 87 ? -3.630 -2.938 -19.555 1.00 88.81 87 LEU A N 1
ATOM 692 C CA . LEU A 1 87 ? -3.423 -2.806 -21.005 1.00 88.81 87 LEU A CA 1
ATOM 693 C C . LEU A 1 87 ? -2.481 -1.656 -21.389 1.00 88.81 87 LEU A C 1
ATOM 695 O O . LEU A 1 87 ? -1.762 -1.758 -22.378 1.00 88.81 87 LEU A O 1
ATOM 699 N N . ILE A 1 88 ? -2.498 -0.552 -20.639 1.00 88.88 88 ILE A N 1
ATOM 700 C CA . ILE A 1 88 ? -1.636 0.611 -20.902 1.00 88.88 88 ILE A CA 1
ATOM 701 C C . ILE A 1 88 ? -0.224 0.327 -20.389 1.00 88.88 88 ILE A C 1
ATOM 703 O O . ILE A 1 88 ? 0.777 0.716 -21.002 1.00 88.88 88 ILE A O 1
ATOM 707 N N . PHE A 1 89 ? -0.131 -0.355 -19.249 1.00 88.00 89 PHE A N 1
ATOM 708 C CA . PHE A 1 89 ? 1.140 -0.642 -18.612 1.00 88.00 89 PHE A CA 1
ATOM 709 C C . PHE A 1 89 ? 1.792 -1.953 -19.075 1.00 88.00 89 PHE A C 1
ATOM 711 O O . PHE A 1 89 ? 3.001 -2.084 -18.870 1.00 88.00 89 PHE A O 1
ATOM 718 N N . ASP A 1 90 ? 1.054 -2.809 -19.790 1.00 89.06 90 ASP A N 1
ATOM 719 C CA . ASP A 1 90 ? 1.471 -4.121 -20.316 1.00 89.06 90 ASP A CA 1
ATOM 720 C C . ASP A 1 90 ? 2.096 -5.006 -19.228 1.00 89.06 90 ASP A C 1
ATOM 722 O O . ASP A 1 90 ? 3.164 -5.594 -19.393 1.00 89.06 90 ASP A O 1
ATOM 726 N N . GLU A 1 91 ? 1.461 -5.036 -18.053 1.00 90.69 91 GLU A N 1
ATOM 727 C CA . GLU A 1 91 ? 1.978 -5.768 -16.899 1.00 90.69 91 GLU A CA 1
ATOM 728 C C . GLU A 1 91 ? 0.862 -6.538 -16.177 1.00 90.69 91 GLU A C 1
ATOM 730 O O . GLU A 1 91 ? -0.001 -5.932 -15.537 1.00 90.69 91 GLU A O 1
ATOM 735 N N . PRO A 1 92 ? 0.877 -7.883 -16.213 1.00 89.69 92 PRO A N 1
ATOM 736 C CA . PRO A 1 92 ? -0.142 -8.675 -15.547 1.00 89.69 92 PRO A CA 1
ATOM 737 C C . PRO A 1 92 ? 0.016 -8.634 -14.026 1.00 89.69 92 PRO A C 1
ATOM 739 O O . PRO A 1 92 ? 1.126 -8.616 -13.482 1.00 89.69 92 PRO A O 1
ATOM 742 N N . ILE A 1 93 ? -1.103 -8.795 -13.314 1.00 89.31 93 ILE A N 1
ATOM 743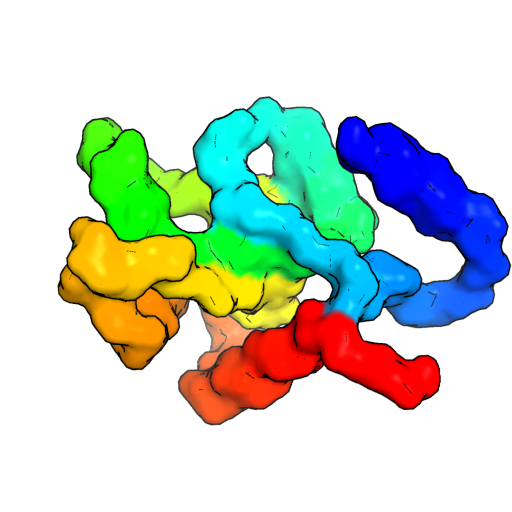 C CA . ILE A 1 93 ? -1.165 -8.753 -11.840 1.00 89.31 93 ILE A CA 1
ATOM 744 C C . ILE A 1 93 ? -0.147 -9.668 -11.129 1.00 89.31 93 ILE A C 1
ATOM 746 O O . ILE A 1 93 ? 0.317 -9.384 -10.023 1.00 89.31 93 ILE A O 1
ATOM 750 N N . LYS A 1 94 ? 0.242 -10.789 -11.751 1.00 90.19 94 LYS A N 1
ATOM 751 C CA . LYS A 1 94 ? 1.252 -11.708 -11.200 1.00 90.19 94 LYS A CA 1
ATOM 752 C C . LYS A 1 94 ? 2.627 -11.045 -11.082 1.00 90.19 94 LYS A C 1
ATOM 754 O O . LYS A 1 94 ? 3.336 -11.299 -10.103 1.00 90.19 94 LYS A O 1
ATOM 759 N N . ASN A 1 95 ? 3.007 -10.257 -12.079 1.00 92.44 95 ASN A N 1
ATOM 760 C CA . ASN A 1 95 ? 4.289 -9.573 -12.120 1.00 92.44 95 ASN A CA 1
ATOM 761 C C . ASN A 1 95 ? 4.259 -8.327 -11.240 1.00 92.44 95 ASN A C 1
ATOM 763 O O . ASN A 1 95 ? 5.217 -8.093 -10.504 1.00 92.44 95 ASN A O 1
ATOM 767 N N . GLU A 1 96 ? 3.124 -7.627 -11.208 1.00 94.88 96 GLU A N 1
ATOM 768 C CA . GLU A 1 96 ? 2.891 -6.542 -10.254 1.00 94.88 96 GLU A CA 1
ATOM 769 C C . GLU A 1 96 ? 3.106 -7.014 -8.820 1.00 94.88 96 GLU A C 1
ATOM 771 O O . GLU A 1 96 ? 3.832 -6.386 -8.053 1.00 94.88 96 GLU A O 1
ATOM 776 N N . PHE A 1 97 ? 2.582 -8.190 -8.461 1.00 95.44 97 PHE A N 1
ATOM 777 C CA . PHE A 1 97 ? 2.800 -8.729 -7.124 1.00 95.44 97 PHE A CA 1
ATOM 778 C C . PHE A 1 97 ? 4.289 -8.926 -6.817 1.00 95.44 97 PHE A C 1
ATOM 780 O O . PHE A 1 97 ? 4.725 -8.594 -5.724 1.00 95.44 97 PHE A O 1
ATOM 787 N N . ASN A 1 98 ? 5.097 -9.417 -7.763 1.00 94.69 98 ASN A N 1
ATOM 788 C CA . ASN A 1 98 ? 6.544 -9.548 -7.548 1.00 94.69 98 ASN A CA 1
ATOM 789 C C . ASN A 1 98 ? 7.229 -8.194 -7.337 1.00 94.69 98 ASN A C 1
ATOM 791 O O . ASN A 1 98 ? 8.072 -8.080 -6.449 1.00 94.69 98 ASN A O 1
ATOM 795 N N . ARG A 1 99 ? 6.861 -7.182 -8.129 1.00 94.56 99 ARG A N 1
ATOM 796 C CA . ARG A 1 99 ? 7.396 -5.822 -7.996 1.00 94.56 99 ARG A CA 1
ATOM 797 C C . ARG A 1 99 ? 7.022 -5.222 -6.643 1.00 94.56 99 ARG A C 1
ATOM 799 O O . ARG A 1 99 ? 7.895 -4.700 -5.958 1.00 94.56 99 ARG A O 1
ATOM 806 N N . LEU A 1 100 ? 5.773 -5.397 -6.207 1.00 96.19 100 LEU A N 1
ATOM 807 C CA . LEU A 1 100 ? 5.317 -4.965 -4.887 1.00 96.19 100 LEU A CA 1
ATOM 808 C C . LEU A 1 100 ? 6.203 -5.535 -3.773 1.00 96.19 100 LEU A C 1
ATOM 810 O O . LEU A 1 100 ? 6.666 -4.784 -2.921 1.00 96.19 100 LEU A O 1
ATOM 814 N N . LEU A 1 101 ? 6.489 -6.842 -3.804 1.00 95.56 101 LEU A N 1
ATOM 815 C CA . LEU A 1 101 ? 7.336 -7.484 -2.791 1.00 95.56 101 LEU A CA 1
ATOM 816 C C . LEU A 1 101 ? 8.744 -6.882 -2.715 1.00 95.56 101 LEU A C 1
ATOM 818 O O . LEU A 1 101 ? 9.356 -6.938 -1.656 1.00 95.56 101 LEU A O 1
ATOM 822 N N . SER A 1 102 ? 9.260 -6.323 -3.813 1.00 94.06 102 SER A N 1
ATOM 823 C CA . SER A 1 102 ? 10.592 -5.709 -3.838 1.00 94.06 102 SER A CA 1
ATOM 824 C C . SER A 1 102 ? 10.642 -4.313 -3.211 1.00 94.06 102 SER A C 1
ATOM 826 O O . SER A 1 102 ? 11.723 -3.846 -2.866 1.00 94.06 102 SER A O 1
ATOM 828 N N . PHE A 1 103 ? 9.495 -3.644 -3.054 1.00 95.19 103 PHE A N 1
ATOM 829 C CA . PHE A 1 103 ? 9.445 -2.291 -2.499 1.00 95.19 103 PHE A CA 1
ATOM 830 C C . PHE A 1 103 ? 9.460 -2.278 -0.973 1.00 95.19 103 PHE A C 1
ATOM 832 O O . PHE A 1 103 ? 10.030 -1.373 -0.375 1.00 95.19 103 PHE A O 1
ATOM 839 N N . PHE A 1 104 ? 8.827 -3.259 -0.335 1.00 96.75 104 PHE A N 1
ATOM 840 C CA . PHE A 1 104 ? 8.580 -3.255 1.106 1.00 96.75 104 PHE A CA 1
ATOM 841 C C . PHE A 1 104 ? 9.451 -4.283 1.827 1.00 96.75 104 PHE A C 1
ATOM 843 O O . PHE A 1 104 ? 9.846 -5.304 1.266 1.00 96.75 104 PHE A O 1
ATOM 850 N N . SER A 1 105 ? 9.721 -4.036 3.108 1.00 97.38 105 SER A N 1
ATOM 851 C CA . SER A 1 105 ? 10.353 -5.037 3.970 1.00 97.38 105 SER A CA 1
ATOM 852 C C . SER A 1 105 ? 9.383 -6.176 4.322 1.00 97.38 105 SER A C 1
ATOM 854 O O . SER A 1 105 ? 8.169 -6.051 4.167 1.00 97.38 105 SER A O 1
ATOM 856 N N . ASN A 1 106 ? 9.927 -7.307 4.777 1.00 96.62 106 ASN A N 1
ATOM 857 C CA . ASN A 1 106 ? 9.151 -8.454 5.259 1.00 96.62 106 ASN A CA 1
ATOM 858 C C . ASN A 1 106 ? 9.656 -8.916 6.634 1.00 96.62 106 ASN A C 1
ATOM 860 O O . ASN A 1 106 ? 10.125 -10.039 6.803 1.00 96.62 106 ASN A O 1
ATOM 864 N N . LYS A 1 107 ? 9.604 -8.019 7.617 1.00 97.06 107 LYS A N 1
ATOM 865 C CA . LYS A 1 107 ? 10.098 -8.210 8.988 1.00 97.06 107 LYS A CA 1
ATOM 866 C C . LYS A 1 107 ? 9.354 -9.314 9.738 1.00 97.06 107 LYS A C 1
ATOM 868 O O . LYS A 1 107 ? 9.928 -9.913 10.638 1.00 97.06 107 LYS A O 1
ATOM 873 N N . LYS A 1 108 ? 8.092 -9.583 9.381 1.00 95.19 108 LYS A N 1
ATOM 874 C CA . LYS A 1 108 ? 7.300 -10.697 9.940 1.00 95.19 108 LYS A CA 1
ATOM 875 C C . LYS A 1 108 ? 7.494 -12.021 9.192 1.00 95.19 108 LYS A C 1
ATOM 877 O O . LYS A 1 108 ? 6.760 -12.967 9.464 1.00 95.19 108 LYS A O 1
ATOM 882 N N . GLU A 1 109 ? 8.428 -12.071 8.240 1.00 96.06 109 GLU A N 1
ATOM 883 C CA . GLU A 1 109 ? 8.770 -13.266 7.457 1.00 96.06 109 GLU A CA 1
ATOM 884 C C . GLU A 1 109 ? 7.540 -13.951 6.835 1.00 96.06 109 GLU A C 1
ATOM 886 O O . GLU A 1 109 ? 7.438 -15.176 6.759 1.00 96.06 109 GLU A O 1
ATOM 891 N N . LEU A 1 110 ? 6.572 -13.150 6.376 1.00 96.12 110 LEU A N 1
ATOM 892 C CA . LEU A 1 110 ? 5.337 -13.662 5.802 1.00 96.12 110 LEU A CA 1
ATOM 893 C C . LEU A 1 110 ? 5.643 -14.444 4.526 1.00 96.12 110 LEU A C 1
ATOM 895 O O . LEU A 1 110 ? 6.316 -13.960 3.611 1.00 96.12 110 LEU A O 1
ATOM 899 N N . SER A 1 111 ? 5.096 -15.652 4.435 1.00 97.06 111 SER A N 1
ATOM 900 C CA . SER A 1 111 ? 5.164 -16.448 3.218 1.00 97.06 111 SER A CA 1
ATOM 901 C C . SER A 1 111 ? 4.358 -15.801 2.093 1.00 97.06 111 SER A C 1
ATOM 903 O O . SER A 1 111 ? 3.371 -15.092 2.306 1.00 97.06 111 SER A O 1
ATOM 905 N N . ARG A 1 112 ? 4.699 -16.145 0.848 1.00 95.31 112 ARG A N 1
ATOM 906 C CA . ARG A 1 112 ? 3.948 -15.699 -0.334 1.00 95.31 112 ARG A CA 1
ATOM 907 C C . ARG A 1 112 ? 2.456 -16.059 -0.263 1.00 95.31 112 ARG A C 1
ATOM 909 O O . ARG A 1 112 ? 1.632 -15.340 -0.820 1.00 95.31 112 ARG A O 1
ATOM 916 N N . LYS A 1 113 ? 2.113 -17.171 0.399 1.00 95.88 113 LYS A N 1
ATOM 917 C CA . LYS A 1 113 ? 0.725 -17.592 0.631 1.00 95.88 113 LYS A CA 1
ATOM 918 C C . LYS A 1 113 ? 0.024 -16.646 1.609 1.00 95.88 113 LYS A C 1
ATOM 920 O O . LYS A 1 113 ? -1.009 -16.097 1.246 1.00 95.88 113 LYS A O 1
ATOM 925 N N . GLN A 1 114 ? 0.629 -16.385 2.768 1.00 96.25 114 GLN A N 1
ATOM 926 C CA . GLN A 1 1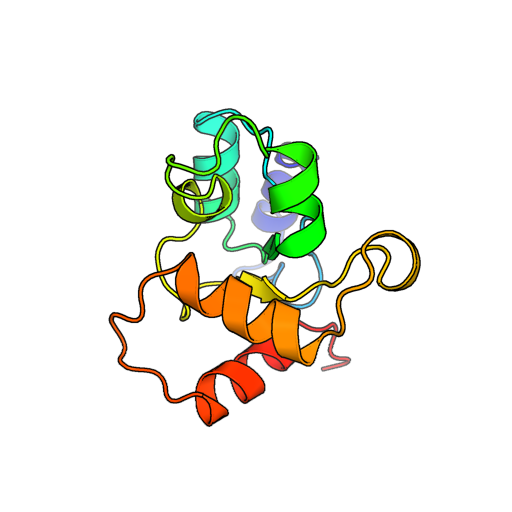14 ? 0.085 -15.456 3.767 1.00 96.25 114 GLN A CA 1
ATOM 927 C C . GLN A 1 114 ? -0.093 -14.050 3.194 1.00 96.25 114 GLN A C 1
ATOM 929 O O . GLN A 1 114 ? -1.118 -13.421 3.413 1.00 96.25 114 GLN A O 1
ATOM 934 N N . LEU A 1 115 ? 0.861 -13.578 2.389 1.00 95.38 115 LEU A N 1
ATOM 935 C CA . LEU A 1 115 ? 0.761 -12.278 1.728 1.00 95.38 115 LEU A CA 1
ATOM 936 C C . LEU A 1 115 ? -0.420 -12.214 0.757 1.00 95.38 115 LEU A C 1
ATOM 938 O O . LEU A 1 115 ? -1.150 -11.229 0.740 1.00 95.38 115 LEU A O 1
ATOM 942 N N . LYS A 1 116 ? -0.661 -13.277 -0.019 1.00 93.75 116 LYS A N 1
ATOM 943 C CA . LYS A 1 116 ? -1.841 -13.365 -0.892 1.00 93.75 116 LYS A CA 1
ATOM 944 C C . LYS A 1 11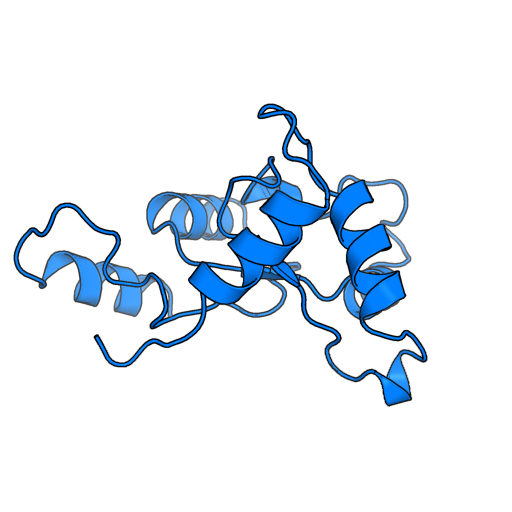6 ? -3.152 -13.439 -0.112 1.00 93.75 116 LYS A C 1
ATOM 946 O O . LYS A 1 116 ? -4.140 -12.897 -0.586 1.00 93.75 116 LYS A O 1
ATOM 951 N N . GLU A 1 117 ? -3.165 -14.097 1.045 1.00 93.88 117 GLU A N 1
ATOM 952 C CA . GLU A 1 117 ? -4.325 -14.177 1.948 1.00 93.88 117 GLU A CA 1
ATOM 953 C C . GLU A 1 117 ? -4.567 -12.861 2.698 1.00 93.88 117 GLU A C 1
ATOM 955 O O . GLU A 1 117 ? -5.703 -12.544 3.044 1.00 93.88 117 GLU A O 1
ATOM 960 N N .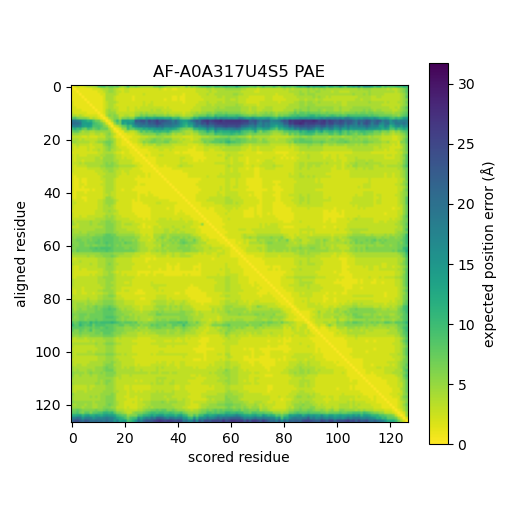 HIS A 1 118 ? -3.525 -12.050 2.879 1.00 91.25 118 HIS A N 1
ATOM 961 C CA . HIS A 1 118 ? -3.627 -10.723 3.468 1.00 91.25 118 HIS A CA 1
ATOM 962 C C . HIS A 1 118 ? -4.320 -9.725 2.530 1.00 91.25 118 HIS A C 1
ATOM 964 O O . HIS A 1 118 ? -5.176 -8.963 2.967 1.00 91.25 118 HIS A O 1
ATOM 970 N N . GLN A 1 119 ? -4.033 -9.772 1.225 1.00 91.62 119 GLN A N 1
ATOM 971 C CA . GLN A 1 119 ? -4.637 -8.886 0.217 1.00 91.62 119 GLN A CA 1
ATOM 972 C C . GLN A 1 119 ? -6.182 -8.799 0.266 1.00 91.62 119 GLN A C 1
ATOM 974 O O . GLN A 1 119 ? -6.711 -7.687 0.290 1.00 91.62 119 GLN A O 1
ATOM 979 N N . PRO A 1 120 ? -6.948 -9.911 0.294 1.00 89.94 120 PRO A N 1
ATOM 980 C CA . PRO A 1 120 ? -8.405 -9.848 0.345 1.00 89.94 120 PRO A CA 1
ATOM 981 C C . PRO A 1 120 ? -8.958 -9.315 1.670 1.00 89.94 120 PRO A C 1
ATOM 983 O O . PRO A 1 120 ? -10.109 -8.889 1.672 1.00 89.94 120 PRO A O 1
ATOM 986 N N . SER A 1 121 ? -8.176 -9.286 2.760 1.00 89.50 121 SER A N 1
ATOM 987 C CA . SER A 1 121 ? -8.642 -8.742 4.047 1.00 89.50 121 SER A CA 1
ATOM 988 C C . SER A 1 121 ? -9.012 -7.258 3.951 1.00 89.50 121 SER A C 1
ATOM 990 O O . SER A 1 121 ? -9.939 -6.810 4.611 1.00 89.50 121 SER A O 1
ATOM 992 N N . PHE A 1 122 ? -8.379 -6.524 3.032 1.00 88.81 122 PHE A N 1
ATOM 993 C CA . PHE A 1 122 ? -8.623 -5.100 2.804 1.00 88.81 122 PHE A CA 1
ATOM 994 C C 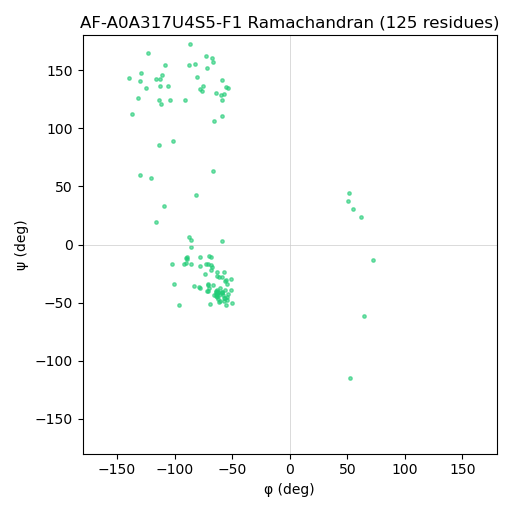. PHE A 1 122 ? -9.780 -4.799 1.843 1.00 88.81 122 PHE A C 1
ATOM 996 O O . PHE A 1 122 ? -9.986 -3.641 1.474 1.00 88.81 122 PHE A O 1
ATOM 1003 N N . ARG A 1 123 ? -10.506 -5.817 1.371 1.00 85.88 123 ARG A N 1
ATOM 1004 C CA . ARG A 1 123 ? -11.671 -5.624 0.498 1.00 85.88 123 ARG A CA 1
ATOM 1005 C C . ARG A 1 123 ? -12.907 -5.293 1.327 1.00 85.88 123 ARG A C 1
ATOM 1007 O O . ARG A 1 123 ? -13.017 -5.690 2.485 1.00 85.88 123 ARG A O 1
ATOM 1014 N N . PHE A 1 124 ? -13.864 -4.619 0.696 1.00 81.19 124 PHE A N 1
ATOM 1015 C CA . PHE A 1 124 ? -15.189 -4.453 1.281 1.00 81.19 124 PHE A CA 1
ATOM 1016 C C . PHE A 1 124 ? -15.806 -5.826 1.544 1.00 81.19 124 PHE A C 1
ATOM 1018 O O . PHE A 1 124 ? -15.888 -6.660 0.639 1.00 81.19 124 PHE A O 1
ATOM 1025 N N . SER A 1 125 ? -16.193 -6.068 2.794 1.00 70.69 125 SER A N 1
ATOM 1026 C CA . SER A 1 125 ? -16.877 -7.285 3.223 1.00 70.69 125 SER A CA 1
ATOM 1027 C C . SER A 1 125 ? -18.183 -6.905 3.915 1.00 70.69 125 SER A C 1
ATOM 1029 O O . SER A 1 125 ? -18.217 -5.976 4.718 1.00 70.69 125 SER A O 1
ATOM 1031 N N . ASN A 1 126 ? -19.263 -7.608 3.565 1.00 53.84 126 ASN A N 1
ATOM 1032 C CA . ASN A 1 126 ? -20.623 -7.378 4.070 1.00 53.84 126 ASN A CA 1
ATOM 1033 C C . ASN A 1 126 ? -20.847 -8.027 5.449 1.00 53.84 126 ASN A C 1
ATOM 1035 O O . ASN A 1 126 ? -21.866 -8.691 5.635 1.00 53.84 126 ASN A O 1
ATOM 1039 N N . ASN A 1 127 ? -19.887 -7.926 6.372 1.00 50.09 127 ASN A N 1
ATOM 1040 C CA . ASN A 1 127 ? -20.122 -8.414 7.734 1.00 50.09 127 ASN A CA 1
ATOM 1041 C C . ASN A 1 127 ? -21.110 -7.510 8.471 1.00 50.09 127 ASN A C 1
ATOM 1043 O O . ASN A 1 127 ? -20.921 -6.274 8.404 1.00 50.09 127 ASN A O 1
#

Sequence (127 aa):
MLTALEQWNSLQPCEDKNLLHGKVRLGHCIFLTQEQKERINKLGVPIEVCPSCHSKLNWHLEKEPHPATLIYQDLSEPVVLGTDDELIFDEPIKNEFNRLLSFFSNKKELSRKQLKEHQPSFRFSNN

Solvent-accessible surface area (backbone atoms only — not comparable to full-atom values): 7618 Å² total; per-residue (Å²): 109,70,68,58,53,53,52,53,60,72,72,49,82,93,58,102,58,68,82,44,56,24,74,44,71,44,73,54,61,66,88,62,56,72,70,56,29,53,52,43,44,76,64,59,45,29,35,29,41,25,43,63,53,50,48,66,77,41,52,94,47,72,89,49,82,55,56,49,38,75,47,44,54,39,67,90,43,58,67,33,87,39,48,81,53,37,84,82,62,73,46,58,65,74,58,32,52,58,50,48,59,73,61,35,43,58,88,83,67,68,47,76,64,56,52,59,61,50,49,64,64,61,41,75,69,96,122